Protein AF-A0AAU9R551-F1 (afdb_monomer)

Nearest PDB structures (foldseek):
  2rmr-assembly1_A  TM=7.850E-01  e=3.949E-03  Mus musculus

Structure (mmCIF, N/CA/C/O backbone):
data_AF-A0AAU9R551-F1
#
_entry.id   AF-A0AAU9R551-F1
#
loop_
_atom_site.group_PDB
_atom_site.id
_atom_site.type_symbol
_atom_site.label_atom_id
_atom_site.label_alt_id
_atom_site.label_comp_id
_atom_site.label_asym_id
_atom_site.label_entity_id
_atom_site.label_seq_id
_atom_site.pdbx_PDB_ins_code
_atom_site.Cartn_x
_atom_site.Cartn_y
_atom_site.Cartn_z
_atom_site.occupancy
_atom_site.B_iso_or_equiv
_atom_site.auth_seq_id
_atom_site.auth_comp_id
_atom_site.auth_asym_id
_atom_site.auth_atom_id
_atom_site.pdbx_PDB_model_num
ATOM 1 N N . MET A 1 1 ? -1.981 10.588 -18.088 1.00 40.00 1 MET A N 1
ATOM 2 C CA . MET A 1 1 ? -1.497 9.195 -17.952 1.00 40.00 1 MET A CA 1
ATOM 3 C C . MET A 1 1 ? -0.027 9.133 -17.537 1.00 40.00 1 MET A C 1
ATOM 5 O O . MET A 1 1 ? 0.222 8.593 -16.475 1.00 40.00 1 MET A O 1
ATOM 9 N N . ALA A 1 2 ? 0.914 9.793 -18.229 1.00 32.78 2 ALA A N 1
ATOM 10 C CA . ALA A 1 2 ? 2.354 9.752 -17.898 1.00 32.78 2 ALA A CA 1
ATOM 11 C C . ALA A 1 2 ? 2.740 10.123 -16.444 1.00 32.78 2 ALA A C 1
ATOM 13 O O . ALA A 1 2 ? 3.701 9.581 -15.898 1.00 32.78 2 ALA A O 1
ATOM 14 N N . SER A 1 3 ? 1.988 11.020 -15.799 1.00 35.97 3 SER A N 1
ATOM 15 C CA . SER A 1 3 ? 2.244 11.424 -14.411 1.00 35.97 3 SER A CA 1
ATOM 16 C C . SER A 1 3 ? 1.869 10.351 -13.389 1.00 35.97 3 SER A C 1
ATOM 18 O O . SER A 1 3 ? 2.356 10.408 -12.270 1.00 35.97 3 SER A O 1
ATOM 20 N N . PHE A 1 4 ? 1.014 9.384 -13.738 1.00 44.34 4 PHE A N 1
ATOM 21 C CA . PHE A 1 4 ? 0.607 8.317 -12.824 1.00 44.34 4 PHE A CA 1
ATOM 22 C C . PHE A 1 4 ? 1.680 7.222 -12.758 1.00 44.34 4 PHE A C 1
ATOM 24 O O . PHE A 1 4 ? 2.115 6.889 -11.660 1.00 44.34 4 PHE A O 1
ATOM 31 N N . ASP A 1 5 ? 2.209 6.796 -13.912 1.00 49.34 5 ASP A N 1
ATOM 32 C CA . ASP A 1 5 ? 3.340 5.863 -14.019 1.00 49.34 5 ASP A CA 1
ATOM 33 C C . ASP A 1 5 ? 4.609 6.370 -13.329 1.00 49.34 5 ASP A C 1
ATOM 35 O O . ASP A 1 5 ? 5.290 5.618 -12.637 1.00 49.34 5 ASP A O 1
ATOM 39 N N . LYS A 1 6 ? 4.947 7.651 -13.526 1.00 43.56 6 LYS A N 1
ATOM 40 C CA . LYS A 1 6 ? 6.174 8.231 -12.964 1.00 43.56 6 LYS A CA 1
ATOM 41 C C . LYS A 1 6 ? 6.092 8.331 -11.438 1.00 43.56 6 LYS A C 1
ATOM 43 O O . LYS A 1 6 ? 7.027 7.952 -10.747 1.00 43.56 6 LYS A O 1
ATOM 48 N N . LEU A 1 7 ? 4.923 8.715 -10.921 1.00 45.88 7 LEU A N 1
ATOM 49 C CA . LEU A 1 7 ? 4.650 8.760 -9.485 1.00 45.88 7 LEU A CA 1
ATOM 50 C C . LEU A 1 7 ? 4.585 7.374 -8.829 1.00 45.88 7 LEU A C 1
ATOM 52 O O . LEU A 1 7 ? 4.956 7.254 -7.668 1.00 45.88 7 LEU A O 1
ATOM 56 N N . GLN A 1 8 ? 4.131 6.335 -9.540 1.00 55.25 8 GLN A N 1
ATOM 57 C CA . GLN A 1 8 ? 4.166 4.957 -9.036 1.00 55.25 8 GLN A CA 1
ATOM 58 C C . GLN A 1 8 ? 5.617 4.463 -8.932 1.00 55.25 8 GLN A C 1
ATOM 60 O O . GLN A 1 8 ? 5.996 3.869 -7.928 1.00 55.25 8 GLN A O 1
ATOM 65 N N . ILE A 1 9 ? 6.454 4.786 -9.922 1.00 53.88 9 ILE A N 1
ATOM 66 C CA . ILE A 1 9 ? 7.875 4.415 -9.937 1.00 53.88 9 ILE A CA 1
ATOM 67 C C . ILE A 1 9 ? 8.678 5.153 -8.855 1.00 53.88 9 ILE A C 1
ATOM 69 O O . ILE A 1 9 ? 9.551 4.527 -8.268 1.00 53.88 9 ILE A O 1
ATOM 73 N N . ASP A 1 10 ? 8.383 6.417 -8.531 1.00 50.94 10 ASP A N 1
ATOM 74 C CA . ASP A 1 10 ? 9.095 7.159 -7.469 1.00 50.94 10 ASP A CA 1
ATOM 75 C C . ASP A 1 10 ? 8.724 6.693 -6.041 1.00 50.94 10 ASP A C 1
ATOM 77 O O . ASP A 1 10 ? 9.547 6.765 -5.129 1.00 50.94 10 ASP A O 1
ATOM 81 N N . ILE A 1 11 ? 7.505 6.175 -5.830 1.00 55.06 11 ILE A N 1
ATOM 82 C CA . ILE A 1 11 ? 7.083 5.573 -4.546 1.00 55.06 11 ILE A CA 1
ATOM 83 C C . ILE A 1 11 ? 7.747 4.203 -4.336 1.00 55.06 11 ILE A C 1
ATOM 85 O O . ILE A 1 11 ? 8.114 3.858 -3.213 1.00 55.06 11 ILE A O 1
ATOM 89 N N . MET A 1 12 ? 7.886 3.439 -5.424 1.00 54.72 12 MET A N 1
ATOM 90 C CA . MET A 1 12 ? 8.303 2.031 -5.438 1.00 54.72 12 MET A CA 1
ATOM 91 C C . MET A 1 12 ? 9.803 1.839 -5.734 1.00 54.72 12 MET A C 1
ATOM 93 O O . MET A 1 12 ? 10.392 0.809 -5.418 1.00 54.72 12 MET A O 1
ATOM 97 N N . SER A 1 13 ? 10.478 2.849 -6.287 1.00 50.66 13 SER A N 1
ATOM 98 C CA . SER A 1 13 ? 11.938 2.857 -6.420 1.00 50.66 13 SER A CA 1
ATOM 99 C C . SER A 1 13 ? 12.570 3.246 -5.088 1.00 50.66 13 SER A C 1
ATOM 101 O O . SER A 1 13 ? 13.097 4.341 -4.914 1.00 50.66 13 SER A O 1
ATOM 103 N N . GLY A 1 14 ? 12.523 2.331 -4.122 1.00 48.84 14 GLY A N 1
ATOM 104 C CA . GLY A 1 14 ? 13.502 2.343 -3.044 1.00 48.84 14 GLY A CA 1
ATOM 105 C C . GLY A 1 14 ? 14.887 2.083 -3.635 1.00 48.84 14 GLY A C 1
ATOM 106 O O . GLY A 1 14 ? 15.053 1.157 -4.427 1.00 48.84 14 GLY A O 1
ATOM 107 N N . GLU A 1 15 ? 15.884 2.887 -3.269 1.00 44.62 15 GLU A N 1
ATOM 108 C CA . GLU A 1 15 ? 17.290 2.552 -3.510 1.00 44.62 15 GLU A CA 1
ATOM 109 C C . GLU A 1 15 ? 17.602 1.220 -2.808 1.00 44.62 15 GLU A C 1
ATOM 111 O O . GLU A 1 15 ? 17.803 1.163 -1.597 1.00 44.62 15 GLU A O 1
ATOM 116 N N . GLY A 1 16 ? 17.548 0.117 -3.551 1.00 49.28 16 GLY A N 1
ATOM 117 C CA . GLY A 1 16 ? 17.734 -1.228 -3.023 1.00 49.28 16 GLY A CA 1
ATOM 118 C C . GLY A 1 16 ? 17.914 -2.248 -4.141 1.00 49.28 16 GLY A C 1
ATOM 119 O O . GLY A 1 16 ? 17.315 -2.140 -5.205 1.00 49.28 16 GLY A O 1
ATOM 120 N N . SER A 1 17 ? 18.759 -3.245 -3.892 1.00 48.75 17 SER A N 1
ATOM 121 C CA . SER A 1 17 ? 19.346 -4.180 -4.864 1.00 48.75 17 SER A CA 1
ATOM 122 C C . SER A 1 17 ? 18.389 -5.212 -5.502 1.00 48.75 17 SER A C 1
ATOM 124 O O . SER A 1 17 ? 18.858 -6.239 -5.988 1.00 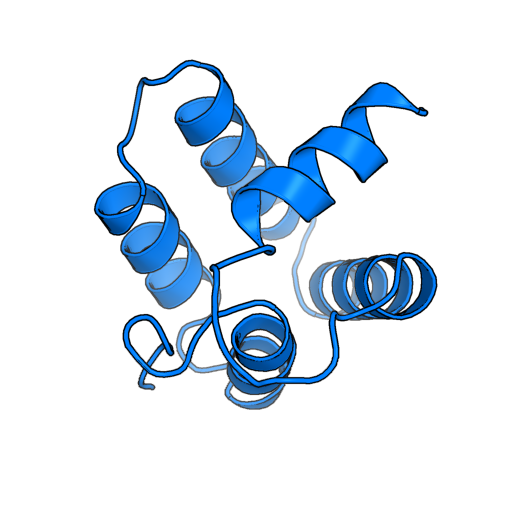48.75 17 SER A O 1
ATOM 126 N N . LYS A 1 18 ? 17.066 -4.993 -5.494 1.00 53.00 18 LYS A N 1
ATOM 127 C CA . LYS A 1 18 ? 16.096 -5.843 -6.213 1.00 53.00 18 LYS A CA 1
ATOM 128 C C . LYS A 1 18 ? 15.937 -5.345 -7.662 1.00 53.00 18 LYS A C 1
ATOM 130 O O . LYS A 1 18 ? 16.048 -4.138 -7.890 1.00 53.00 18 LYS A O 1
ATOM 135 N N . PRO A 1 19 ? 15.678 -6.229 -8.647 1.00 56.19 19 PRO A N 1
ATOM 136 C CA . PRO A 1 19 ? 15.339 -5.793 -9.999 1.00 56.19 19 PRO A CA 1
ATOM 137 C C . PRO A 1 19 ? 14.145 -4.834 -9.929 1.00 56.19 19 PRO A C 1
ATOM 139 O O . PRO A 1 19 ? 13.133 -5.148 -9.305 1.00 56.19 19 PRO A O 1
ATOM 142 N N . LYS A 1 20 ? 14.296 -3.636 -10.508 1.00 62.97 20 LYS A N 1
ATOM 143 C CA . LYS A 1 20 ? 13.236 -2.623 -10.519 1.00 62.97 20 LYS A CA 1
ATOM 144 C C . LYS A 1 20 ? 12.024 -3.206 -11.236 1.00 62.97 20 LYS A C 1
ATOM 146 O O . LYS A 1 20 ? 12.119 -3.506 -12.424 1.00 62.97 20 LYS A O 1
ATOM 151 N N . ALA A 1 21 ? 10.914 -3.346 -10.517 1.00 68.44 21 ALA A N 1
ATOM 152 C CA . ALA A 1 21 ? 9.641 -3.722 -11.109 1.00 68.44 21 ALA A CA 1
ATOM 153 C C . ALA A 1 21 ? 9.322 -2.792 -12.289 1.00 68.44 21 ALA A C 1
ATOM 155 O O . ALA A 1 21 ? 9.546 -1.575 -12.222 1.00 68.44 21 ALA A O 1
ATOM 156 N N . THR A 1 22 ? 8.851 -3.367 -13.390 1.00 77.00 22 THR A N 1
ATOM 157 C CA . THR A 1 22 ? 8.564 -2.607 -14.603 1.00 77.00 22 THR A CA 1
ATOM 158 C C . THR A 1 22 ? 7.179 -1.968 -14.524 1.00 77.00 22 THR A C 1
ATOM 160 O O . THR A 1 22 ? 6.380 -2.233 -13.624 1.00 77.00 22 THR A O 1
ATOM 163 N N . LYS A 1 23 ? 6.868 -1.102 -15.493 1.00 74.62 23 LYS A N 1
ATOM 164 C CA . LYS A 1 23 ? 5.508 -0.569 -15.632 1.00 74.62 23 LYS A CA 1
ATOM 165 C C . LYS A 1 23 ? 4.489 -1.680 -15.875 1.00 74.62 23 LYS A C 1
ATOM 167 O O . LYS A 1 23 ? 3.388 -1.592 -15.349 1.00 74.62 23 LYS A O 1
ATOM 172 N N . ASP A 1 24 ? 4.857 -2.703 -16.643 1.00 80.06 24 ASP A N 1
ATOM 173 C CA . ASP A 1 24 ? 3.967 -3.818 -16.974 1.00 80.06 24 ASP A CA 1
ATOM 174 C C . ASP A 1 24 ? 3.580 -4.608 -15.714 1.00 80.06 24 ASP A C 1
ATOM 176 O O . ASP A 1 24 ? 2.393 -4.795 -15.450 1.00 80.06 24 ASP A O 1
ATOM 180 N N . ASP A 1 25 ? 4.561 -4.902 -14.850 1.00 81.12 25 ASP A N 1
ATOM 181 C CA . ASP A 1 25 ? 4.333 -5.536 -13.542 1.00 81.12 25 ASP A CA 1
ATOM 182 C C . ASP A 1 25 ? 3.369 -4.713 -12.674 1.00 81.12 25 ASP A C 1
ATOM 184 O O . ASP A 1 25 ? 2.477 -5.247 -12.015 1.00 81.12 25 ASP A O 1
ATOM 188 N N . ALA A 1 26 ? 3.516 -3.385 -12.694 1.00 79.44 26 ALA A N 1
ATOM 189 C CA . ALA A 1 26 ? 2.647 -2.479 -11.952 1.00 79.44 26 ALA A CA 1
ATOM 190 C C . ALA A 1 26 ? 1.202 -2.481 -12.485 1.00 79.44 26 ALA A C 1
ATOM 192 O O . ALA A 1 26 ? 0.257 -2.439 -11.694 1.00 79.44 26 ALA A O 1
ATOM 193 N N . TYR A 1 27 ? 1.013 -2.545 -13.806 1.00 81.56 27 TYR A N 1
ATOM 194 C CA . TYR A 1 27 ? -0.315 -2.658 -14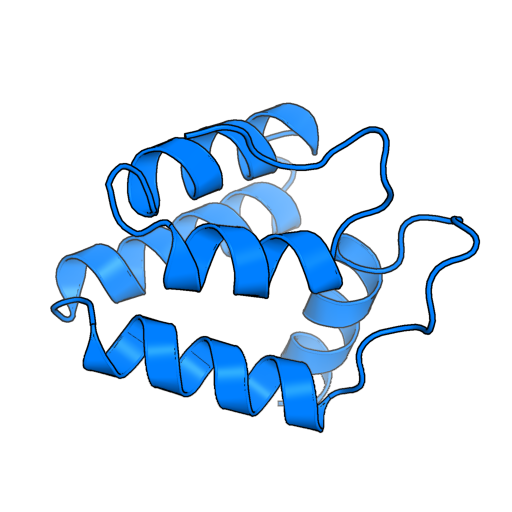.416 1.00 81.56 27 TYR A CA 1
ATOM 195 C C . TYR A 1 27 ? -0.969 -4.010 -14.127 1.00 81.56 27 TYR A C 1
ATOM 197 O O . TYR A 1 27 ? -2.161 -4.042 -13.807 1.00 81.56 27 TYR A O 1
ATOM 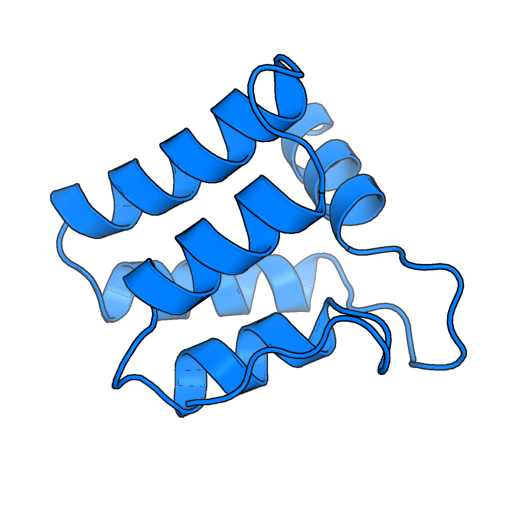205 N N . ALA A 1 28 ? -0.203 -5.101 -14.193 1.00 86.19 28 ALA A N 1
ATOM 206 C CA . ALA A 1 28 ? -0.671 -6.433 -13.825 1.00 86.19 28 ALA A CA 1
ATOM 207 C C . ALA A 1 28 ? -1.133 -6.463 -12.360 1.00 86.19 28 ALA A C 1
ATOM 209 O O . ALA A 1 28 ? -2.280 -6.810 -12.086 1.00 86.19 28 ALA A O 1
ATOM 210 N N . TYR A 1 29 ? -0.316 -5.946 -11.438 1.00 86.19 29 TYR A N 1
ATOM 211 C CA . TYR A 1 29 ? -0.672 -5.865 -10.023 1.00 86.19 29 TYR A CA 1
ATOM 212 C C . TYR A 1 29 ? -1.947 -5.041 -9.773 1.00 86.19 29 TYR A C 1
ATOM 214 O O . TYR A 1 29 ? -2.833 -5.450 -9.025 1.00 86.19 29 TYR A O 1
ATOM 222 N N . LEU A 1 30 ? -2.095 -3.883 -10.428 1.00 84.19 30 LEU A N 1
ATOM 223 C CA . LEU A 1 30 ? -3.313 -3.072 -10.309 1.00 84.19 30 LEU A CA 1
ATOM 224 C C . LEU A 1 30 ? -4.560 -3.803 -10.818 1.00 84.19 30 LEU A C 1
ATOM 226 O O . LEU A 1 30 ? -5.655 -3.556 -10.304 1.00 84.19 30 LEU A O 1
ATOM 230 N N . ARG A 1 31 ? -4.412 -4.672 -11.823 1.00 86.81 31 ARG A N 1
ATOM 231 C CA . ARG A 1 31 ? -5.497 -5.519 -12.317 1.00 86.81 31 ARG A CA 1
ATOM 232 C C . ARG A 1 31 ? -5.885 -6.567 -11.277 1.00 86.81 31 ARG A C 1
ATOM 234 O O . ARG A 1 31 ? -7.076 -6.683 -11.014 1.00 86.81 31 ARG A O 1
ATOM 241 N N . ASP A 1 32 ? -4.920 -7.237 -10.652 1.00 88.50 32 ASP A N 1
ATOM 242 C CA . ASP A 1 32 ? -5.181 -8.227 -9.596 1.00 88.50 32 ASP A CA 1
ATOM 243 C C . ASP A 1 32 ? -5.868 -7.594 -8.379 1.00 88.50 32 ASP A C 1
ATOM 245 O O . ASP A 1 32 ? -6.877 -8.097 -7.890 1.00 88.50 32 ASP A O 1
ATOM 249 N N . VAL A 1 33 ? -5.403 -6.419 -7.938 1.00 86.62 33 VAL A N 1
ATOM 250 C CA . VAL A 1 33 ? -6.045 -5.653 -6.853 1.00 86.62 33 VAL A CA 1
ATOM 251 C C . VAL A 1 33 ? -7.483 -5.271 -7.224 1.00 86.62 33 VAL A C 1
ATOM 253 O O . VAL A 1 33 ? -8.374 -5.328 -6.378 1.00 86.62 33 VAL A O 1
ATOM 256 N N . LYS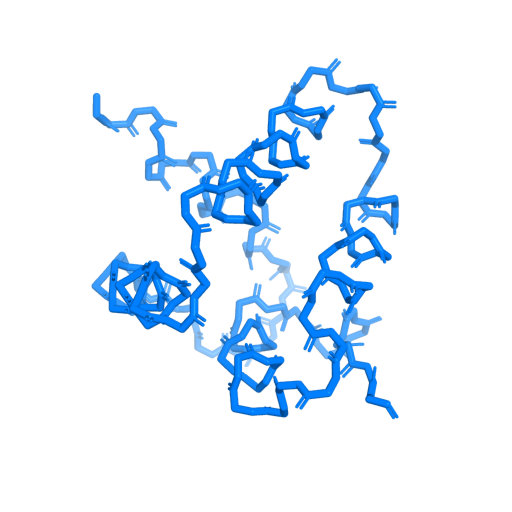 A 1 34 ? -7.730 -4.881 -8.481 1.00 85.94 34 LYS A N 1
ATOM 257 C CA . LYS A 1 34 ? -9.070 -4.516 -8.967 1.00 85.94 34 LYS A CA 1
ATOM 258 C C . LYS A 1 34 ? -10.007 -5.719 -9.082 1.00 85.94 34 LYS A C 1
ATOM 260 O O . LYS A 1 34 ? -11.197 -5.563 -8.845 1.00 85.94 34 LYS A O 1
ATOM 265 N N . ASP A 1 35 ? -9.490 -6.874 -9.482 1.00 89.81 35 ASP A N 1
ATOM 266 C CA . ASP A 1 35 ? -10.258 -8.118 -9.567 1.00 89.81 35 ASP A CA 1
ATOM 267 C C . ASP A 1 35 ? -10.613 -8.636 -8.167 1.00 89.81 35 ASP A C 1
ATOM 269 O O . ASP A 1 35 ? -11.737 -9.063 -7.911 1.00 89.81 35 ASP A O 1
ATOM 273 N N . ARG A 1 36 ? -9.674 -8.506 -7.220 1.00 87.75 36 ARG A N 1
ATOM 274 C CA . ARG A 1 36 ? -9.839 -9.008 -5.855 1.00 87.75 36 ARG A CA 1
ATOM 275 C C . ARG A 1 36 ? -10.735 -8.146 -4.970 1.00 87.75 36 ARG A C 1
ATOM 277 O O . ARG A 1 36 ? -11.368 -8.670 -4.052 1.00 87.75 36 ARG A O 1
ATOM 284 N N . PHE A 1 37 ? -10.750 -6.835 -5.184 1.00 85.75 37 PHE A N 1
ATOM 285 C CA . PHE A 1 37 ? -11.473 -5.894 -4.337 1.00 85.75 37 PHE A CA 1
ATOM 286 C C . PHE A 1 37 ? -12.633 -5.221 -5.059 1.00 85.75 37 PHE A C 1
ATOM 288 O O . PHE A 1 37 ? -12.490 -4.709 -6.165 1.00 85.75 37 PHE A O 1
ATOM 295 N N . ASP A 1 38 ? -13.757 -5.071 -4.356 1.00 85.88 38 ASP A N 1
ATOM 296 C CA . ASP A 1 38 ? -14.842 -4.202 -4.801 1.00 85.88 38 ASP A CA 1
ATOM 297 C C . ASP A 1 38 ? -14.374 -2.754 -5.010 1.00 85.88 38 ASP A C 1
ATOM 299 O O . ASP A 1 38 ? -13.417 -2.273 -4.387 1.00 85.88 38 ASP A O 1
ATOM 303 N N . GLY A 1 39 ? -15.144 -2.000 -5.800 1.00 81.06 39 GLY A N 1
ATOM 304 C CA . GLY A 1 39 ? -14.828 -0.613 -6.157 1.00 81.06 39 GLY A CA 1
ATOM 305 C C . GLY A 1 39 ? -14.522 0.308 -4.966 1.00 81.06 39 GLY A C 1
ATOM 306 O O . GLY A 1 39 ? -13.735 1.239 -5.110 1.00 81.06 39 GLY A O 1
ATOM 307 N N . LYS A 1 40 ? -15.066 0.036 -3.768 1.00 86.62 40 LYS A N 1
ATOM 308 C CA . LYS A 1 40 ? -14.764 0.806 -2.545 1.00 86.62 40 LYS A CA 1
ATOM 309 C C . LYS A 1 40 ? -13.331 0.603 -2.045 1.00 86.62 40 LYS A C 1
ATOM 311 O O . LYS A 1 40 ? -12.645 1.587 -1.783 1.00 86.62 40 LYS A O 1
ATOM 316 N N . LYS A 1 41 ? -12.879 -0.649 -1.921 1.00 85.00 41 LYS A N 1
ATOM 317 C CA . LYS A 1 41 ? -11.522 -0.977 -1.452 1.00 85.00 41 LYS A CA 1
ATOM 318 C C . LYS A 1 41 ? -10.479 -0.609 -2.504 1.00 85.00 41 LYS A C 1
ATOM 320 O O . LYS A 1 41 ? -9.448 -0.042 -2.158 1.00 85.00 41 LYS A O 1
ATOM 325 N N . TYR A 1 42 ? -10.794 -0.817 -3.785 1.00 86.00 42 TYR A N 1
ATOM 326 C CA . TYR A 1 42 ? -9.963 -0.317 -4.878 1.00 86.00 42 TYR A CA 1
ATOM 327 C C . TYR A 1 42 ? -9.779 1.204 -4.777 1.00 86.00 42 TYR A C 1
ATOM 329 O O . TYR A 1 42 ? -8.652 1.684 -4.781 1.00 86.00 42 TYR A O 1
ATOM 337 N N . ASN A 1 43 ? -10.858 1.971 -4.576 1.00 87.62 43 ASN A N 1
ATOM 338 C CA . ASN A 1 43 ? -10.774 3.426 -4.424 1.00 87.62 43 ASN A CA 1
ATOM 339 C C . ASN A 1 43 ? -9.983 3.864 -3.175 1.00 87.62 43 ASN A C 1
ATOM 341 O O . ASN A 1 43 ? -9.280 4.874 -3.206 1.00 87.62 43 ASN A O 1
ATOM 345 N N . GLU A 1 44 ? -10.052 3.102 -2.081 1.00 89.69 44 GLU A N 1
ATOM 346 C CA . GLU A 1 44 ? -9.252 3.371 -0.883 1.00 89.69 44 GLU A CA 1
ATOM 347 C C . GLU A 1 44 ? -7.747 3.208 -1.147 1.00 89.69 44 GLU A C 1
ATOM 349 O O . GLU A 1 44 ? -6.957 4.025 -0.677 1.00 89.69 44 GLU A O 1
ATOM 354 N N . PHE A 1 45 ? -7.349 2.257 -1.996 1.00 86.75 45 PHE A N 1
ATOM 355 C CA . PHE A 1 45 ? -5.959 2.109 -2.436 1.00 86.75 45 PHE A CA 1
ATOM 356 C C . PHE A 1 45 ? -5.455 3.367 -3.170 1.00 86.75 45 PHE A C 1
ATOM 358 O O . PHE A 1 45 ? -4.383 3.888 -2.850 1.00 86.75 45 PHE A O 1
ATOM 365 N N . PHE A 1 46 ? -6.262 3.944 -4.073 1.00 85.25 46 PHE A N 1
ATOM 366 C CA . PHE A 1 46 ? -5.932 5.229 -4.715 1.00 85.25 46 PHE A CA 1
ATOM 367 C C . PHE A 1 46 ? -5.887 6.380 -3.726 1.00 85.25 46 PHE A C 1
ATOM 369 O O . PHE A 1 46 ? -5.023 7.248 -3.846 1.00 85.25 46 PHE A O 1
ATOM 376 N N . LYS A 1 47 ? -6.793 6.396 -2.744 1.00 89.00 47 LYS A N 1
ATOM 377 C CA . LYS A 1 47 ? -6.803 7.424 -1.705 1.00 89.00 47 LYS A CA 1
ATOM 378 C C . LYS A 1 47 ? -5.495 7.419 -0.920 1.00 89.00 47 LYS A C 1
ATOM 380 O O . LYS A 1 47 ? -4.916 8.479 -0.724 1.00 89.00 47 LYS A O 1
ATOM 385 N N . VAL A 1 48 ? -4.983 6.245 -0.546 1.00 89.12 48 VAL A N 1
ATOM 386 C CA . VAL A 1 48 ? -3.682 6.125 0.132 1.00 89.12 48 VAL A CA 1
ATOM 387 C C . VAL A 1 48 ? -2.551 6.674 -0.738 1.00 89.12 48 VAL A C 1
ATOM 389 O O . VAL A 1 48 ? -1.737 7.460 -0.253 1.00 89.12 48 VAL A O 1
ATOM 392 N N . MET A 1 49 ? -2.524 6.330 -2.030 1.00 82.94 49 MET A N 1
ATOM 393 C CA . MET A 1 49 ? -1.532 6.898 -2.949 1.00 82.94 49 MET A CA 1
ATOM 394 C C . MET A 1 49 ? -1.655 8.417 -3.062 1.00 82.94 49 MET A C 1
ATOM 396 O O . MET A 1 49 ? -0.645 9.115 -3.078 1.00 82.94 49 MET A O 1
ATOM 400 N N . ASN A 1 50 ? -2.877 8.941 -3.155 1.00 85.56 50 ASN A N 1
ATOM 401 C CA . ASN A 1 50 ? -3.122 10.373 -3.265 1.00 85.56 50 ASN A CA 1
ATOM 402 C C . ASN A 1 50 ? -2.698 11.123 -1.997 1.00 85.56 50 ASN A C 1
ATOM 404 O O . ASN A 1 50 ? -2.038 12.152 -2.096 1.00 85.56 50 ASN A O 1
ATOM 408 N N . ASP A 1 51 ? -3.014 10.587 -0.819 1.00 87.19 51 ASP A N 1
ATOM 409 C CA . ASP A 1 51 ? -2.608 11.160 0.464 1.00 87.19 51 ASP A CA 1
ATOM 410 C C . ASP A 1 51 ? -1.077 11.222 0.577 1.00 87.19 51 ASP A C 1
ATOM 412 O O . ASP A 1 51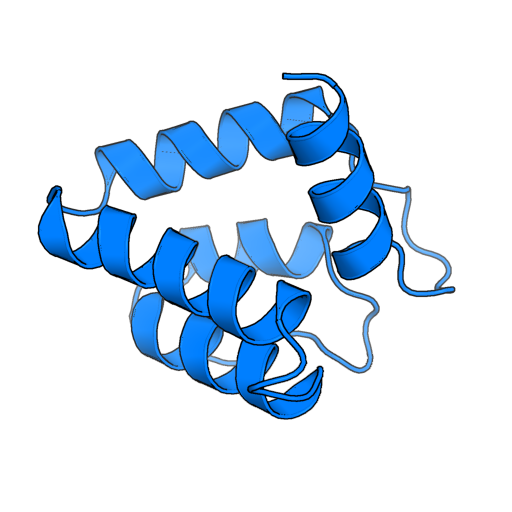 ? -0.537 12.211 1.069 1.00 87.19 51 ASP A O 1
ATOM 416 N N . TYR A 1 52 ? -0.363 10.207 0.073 1.00 82.94 52 TYR A N 1
ATOM 417 C CA . TYR A 1 52 ? 1.101 10.230 0.017 1.00 82.94 52 TYR A CA 1
ATOM 418 C C . TYR A 1 52 ? 1.618 11.300 -0.958 1.00 82.94 52 TYR A C 1
ATOM 420 O O . TYR A 1 52 ? 2.522 12.062 -0.621 1.00 82.94 52 TYR A O 1
ATOM 428 N N . LYS A 1 53 ? 1.010 11.421 -2.148 1.00 78.25 53 LYS A N 1
ATOM 429 C CA . LYS A 1 53 ? 1.358 12.463 -3.137 1.00 78.25 53 LYS A CA 1
ATOM 430 C C . LYS A 1 53 ? 1.139 13.873 -2.606 1.00 78.25 53 LYS A C 1
ATOM 432 O O . LYS A 1 53 ? 1.948 14.756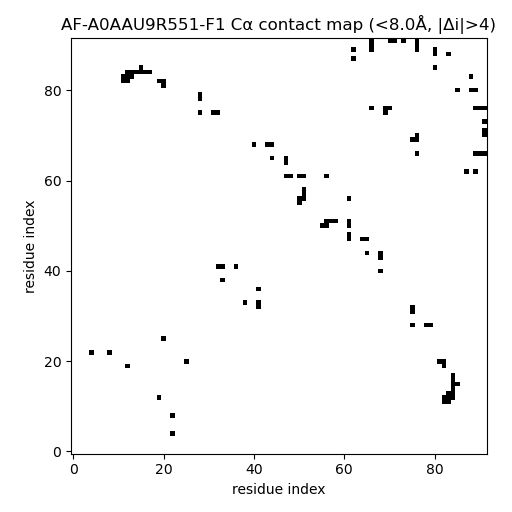 -2.866 1.00 78.25 53 LYS A O 1
ATOM 437 N N . SER A 1 54 ? 0.055 14.071 -1.863 1.00 87.19 54 SER A N 1
ATOM 438 C CA . SER A 1 54 ? -0.279 15.342 -1.225 1.00 87.19 54 SER A CA 1
ATOM 439 C C . SER A 1 54 ? 0.530 15.599 0.052 1.00 87.19 54 SER A C 1
ATOM 441 O O . SER A 1 54 ? 0.224 16.555 0.764 1.00 87.19 54 SER A O 1
ATOM 443 N N . GLN A 1 55 ? 1.501 14.735 0.385 1.00 83.19 55 GLN A N 1
ATOM 444 C CA . GLN A 1 55 ? 2.290 14.784 1.622 1.00 83.19 55 GLN A CA 1
ATOM 445 C C . GLN A 1 55 ? 1.430 14.791 2.899 1.00 83.19 55 GLN A C 1
ATOM 447 O O . GLN A 1 55 ? 1.882 15.192 3.965 1.00 83.19 55 GLN A O 1
ATOM 452 N N . SER A 1 56 ? 0.176 14.334 2.809 1.00 89.75 56 SER A N 1
ATOM 453 C CA . SER A 1 56 ? -0.725 14.198 3.959 1.00 89.75 56 SER A CA 1
ATOM 454 C C . SER A 1 56 ? -0.369 12.987 4.821 1.00 89.75 56 SER A C 1
ATOM 456 O O . SER A 1 56 ? -0.733 12.936 5.994 1.00 89.75 56 SER A O 1
ATOM 458 N N . ILE A 1 57 ? 0.327 12.003 4.241 1.00 86.56 57 ILE A N 1
ATOM 459 C CA . ILE A 1 57 ? 0.934 10.882 4.959 1.00 86.56 57 ILE A CA 1
ATOM 460 C C . ILE A 1 57 ? 2.369 10.660 4.480 1.00 86.56 57 ILE A C 1
ATOM 462 O O . ILE A 1 57 ? 2.657 10.734 3.287 1.00 86.56 57 ILE A O 1
ATOM 466 N N . ASP A 1 58 ? 3.256 10.312 5.406 1.00 85.50 58 ASP A N 1
ATOM 467 C CA . ASP A 1 58 ? 4.626 9.912 5.089 1.00 85.50 58 ASP A CA 1
ATOM 468 C C . ASP A 1 58 ? 4.706 8.487 4.529 1.00 85.50 58 ASP A C 1
ATOM 470 O O . ASP A 1 58 ? 3.754 7.702 4.585 1.00 85.50 58 ASP A O 1
ATOM 474 N N . ARG A 1 59 ? 5.904 8.100 4.074 1.00 80.62 59 ARG A N 1
ATOM 475 C CA . ARG A 1 59 ? 6.201 6.764 3.526 1.00 80.62 59 ARG A CA 1
ATOM 476 C C . ARG A 1 59 ? 5.721 5.635 4.444 1.00 80.62 59 ARG A C 1
ATOM 478 O O . ARG A 1 59 ? 5.053 4.717 3.982 1.00 80.62 59 ARG A O 1
ATOM 485 N N . LYS A 1 60 ? 5.996 5.730 5.751 1.00 83.94 60 LYS A N 1
ATOM 486 C CA . LYS A 1 60 ? 5.534 4.743 6.746 1.00 83.94 60 LYS A CA 1
ATOM 487 C C . LYS A 1 60 ? 4.005 4.695 6.856 1.00 83.94 60 LYS A C 1
ATOM 489 O O . LYS A 1 60 ? 3.436 3.621 7.020 1.00 83.94 60 LYS A O 1
ATOM 494 N N . GLY A 1 61 ? 3.339 5.848 6.754 1.00 87.56 61 GLY A N 1
ATOM 495 C CA . GLY A 1 61 ? 1.879 5.942 6.775 1.00 87.56 61 GLY A CA 1
ATOM 496 C C . GLY A 1 61 ? 1.237 5.315 5.538 1.00 87.56 61 GLY A C 1
ATOM 497 O O . GLY A 1 61 ? 0.228 4.624 5.665 1.00 87.56 61 GLY A O 1
ATOM 498 N N . CYS A 1 62 ? 1.850 5.500 4.366 1.00 86.06 62 CYS A N 1
ATOM 499 C CA . CYS A 1 62 ? 1.437 4.855 3.121 1.00 86.06 62 CYS A CA 1
ATOM 500 C C . CYS A 1 62 ? 1.510 3.324 3.243 1.00 86.06 62 CYS A C 1
ATOM 502 O O . CYS A 1 62 ? 0.493 2.651 3.088 1.00 86.06 62 CYS A O 1
ATOM 504 N N . ILE A 1 63 ? 2.671 2.796 3.648 1.00 84.94 63 ILE A N 1
ATOM 505 C CA . ILE A 1 63 ? 2.923 1.357 3.843 1.00 84.94 63 ILE A CA 1
ATOM 506 C C . ILE A 1 63 ? 1.902 0.740 4.804 1.00 84.94 63 ILE A C 1
ATOM 508 O O . ILE A 1 63 ? 1.202 -0.195 4.432 1.00 84.94 63 ILE A O 1
ATOM 512 N N . LYS A 1 64 ? 1.723 1.320 5.999 1.00 89.00 64 LYS A N 1
ATOM 513 C CA . LYS A 1 64 ? 0.787 0.804 7.013 1.00 89.00 64 LYS A CA 1
ATOM 514 C C . LYS A 1 64 ? -0.668 0.775 6.533 1.00 89.00 64 LYS A C 1
ATOM 516 O O . LYS A 1 64 ? -1.445 -0.098 6.917 1.00 89.00 64 LYS A O 1
ATOM 521 N N . ARG A 1 65 ? -1.080 1.759 5.726 1.00 91.25 65 ARG A N 1
ATOM 522 C CA . ARG A 1 65 ? -2.441 1.789 5.173 1.00 91.25 65 ARG A CA 1
ATOM 523 C C . ARG A 1 65 ? -2.622 0.760 4.062 1.00 91.25 65 ARG A C 1
ATOM 525 O O . ARG A 1 65 ? -3.678 0.137 4.021 1.00 91.25 65 ARG A O 1
ATOM 532 N N . VAL A 1 66 ? -1.612 0.562 3.213 1.00 88.75 66 VAL A N 1
ATOM 533 C CA . VAL A 1 66 ? -1.622 -0.501 2.199 1.00 88.75 66 VAL A CA 1
ATOM 534 C C . VAL A 1 66 ? -1.659 -1.876 2.862 1.00 88.75 66 VAL A C 1
ATOM 536 O O . VAL A 1 66 ? -2.540 -2.661 2.541 1.00 88.75 66 VAL A O 1
ATOM 539 N N . GLU A 1 67 ? -0.800 -2.137 3.847 1.00 89.06 67 GLU A N 1
ATOM 540 C CA . GLU A 1 67 ? -0.794 -3.380 4.634 1.00 89.06 67 GLU A CA 1
ATOM 541 C C . GLU A 1 67 ? -2.179 -3.701 5.199 1.00 89.06 67 GLU A C 1
ATOM 543 O O . GLU A 1 67 ? -2.723 -4.780 4.984 1.00 89.06 67 GLU A O 1
ATOM 548 N N . LYS A 1 68 ? -2.817 -2.718 5.846 1.00 91.25 68 LYS A N 1
ATOM 549 C CA . LYS A 1 68 ? -4.162 -2.892 6.400 1.00 91.25 68 LYS A CA 1
ATOM 550 C C . LYS A 1 68 ? -5.211 -3.189 5.324 1.00 91.25 68 LYS A C 1
ATOM 552 O O . LYS A 1 68 ? -6.142 -3.946 5.589 1.00 91.25 68 LYS A O 1
ATOM 557 N N . LEU A 1 69 ? -5.090 -2.578 4.147 1.00 90.56 69 LEU A N 1
ATOM 558 C CA . LEU A 1 69 ? -6.016 -2.772 3.031 1.00 90.56 69 LEU A CA 1
ATOM 559 C C . LEU A 1 69 ? -5.872 -4.170 2.416 1.00 90.56 69 LEU A C 1
ATOM 561 O O . LEU A 1 69 ? -6.875 -4.779 2.048 1.00 90.56 69 LEU A O 1
ATOM 565 N N . LEU A 1 70 ? -4.639 -4.678 2.357 1.00 89.94 70 LEU A N 1
ATOM 566 C CA . LEU A 1 70 ? -4.294 -5.991 1.812 1.00 89.94 70 LEU A CA 1
ATOM 567 C C . LEU A 1 70 ? -4.331 -7.121 2.851 1.00 89.94 70 LEU A C 1
ATOM 569 O O . LEU A 1 70 ? -4.107 -8.274 2.495 1.00 89.94 70 LEU A O 1
ATOM 573 N N . LYS A 1 71 ? -4.623 -6.822 4.120 1.00 89.62 71 LYS A N 1
ATOM 574 C CA . LYS A 1 71 ? -4.603 -7.804 5.208 1.00 89.62 71 LYS A CA 1
ATOM 575 C C . LYS A 1 71 ? -5.453 -9.039 4.885 1.00 89.62 71 LYS A C 1
ATOM 577 O O . LYS A 1 71 ? -6.632 -8.909 4.551 1.00 89.62 71 LYS A O 1
ATOM 582 N N . GLY A 1 72 ? -4.866 -10.230 5.029 1.00 89.12 72 GLY A N 1
ATOM 583 C CA . GLY A 1 72 ? -5.510 -11.503 4.692 1.00 89.12 72 GLY A CA 1
ATOM 584 C C . GLY A 1 72 ? -5.434 -11.877 3.205 1.00 89.12 72 GLY A C 1
ATOM 585 O O . GLY A 1 72 ? -5.984 -12.906 2.811 1.00 89.12 72 GLY A O 1
ATOM 586 N N . HIS A 1 73 ? -4.751 -11.074 2.384 1.00 90.75 73 HIS A N 1
ATOM 587 C CA . HIS A 1 73 ? -4.488 -11.320 0.965 1.00 90.75 73 HIS A CA 1
ATOM 588 C C . HIS A 1 73 ? -2.976 -11.418 0.721 1.00 90.75 73 HIS A C 1
ATOM 590 O O . HIS A 1 73 ? -2.351 -10.515 0.163 1.00 90.75 73 HIS A O 1
ATOM 596 N N . LYS A 1 74 ? -2.382 -12.537 1.158 1.00 89.50 74 LYS A N 1
ATOM 597 C CA . LYS A 1 74 ? -0.934 -12.809 1.061 1.00 89.50 74 LYS A CA 1
ATOM 598 C C . LYS A 1 74 ? -0.388 -12.721 -0.364 1.00 89.50 74 LYS A C 1
ATOM 600 O O . LYS A 1 74 ? 0.768 -12.345 -0.549 1.00 89.50 74 LYS A O 1
ATOM 605 N N . ASP A 1 75 ? -1.204 -13.057 -1.359 1.00 89.81 75 ASP A N 1
ATOM 606 C CA . ASP A 1 75 ? -0.876 -12.935 -2.779 1.00 89.81 75 ASP A CA 1
ATOM 607 C C . ASP A 1 75 ? -0.656 -11.467 -3.178 1.00 89.81 75 ASP A C 1
ATOM 609 O O . ASP A 1 75 ? 0.397 -11.128 -3.721 1.00 89.81 75 ASP A O 1
ATOM 613 N N . LEU A 1 76 ? -1.580 -10.575 -2.804 1.00 89.44 76 LEU A N 1
ATOM 614 C CA . LEU A 1 76 ? -1.460 -9.141 -3.064 1.00 89.44 76 LEU A CA 1
ATOM 615 C C . LEU A 1 76 ? -0.330 -8.501 -2.254 1.00 89.44 76 LEU A C 1
ATOM 617 O O . LEU A 1 76 ? 0.407 -7.672 -2.778 1.00 89.44 76 LEU A O 1
ATOM 621 N N . ILE A 1 77 ? -0.148 -8.905 -0.995 1.00 90.06 77 ILE A N 1
ATOM 622 C CA . ILE A 1 77 ? 0.978 -8.451 -0.167 1.00 90.06 77 ILE A CA 1
ATOM 623 C C . ILE A 1 77 ? 2.313 -8.808 -0.834 1.00 90.06 77 ILE A C 1
ATOM 625 O O . ILE A 1 77 ? 3.181 -7.948 -0.994 1.00 90.06 77 ILE A O 1
ATOM 629 N N . SER A 1 78 ? 2.457 -10.056 -1.284 1.00 87.31 78 SER A N 1
ATOM 630 C CA . SER A 1 78 ? 3.665 -10.519 -1.972 1.00 87.31 78 SER A CA 1
ATOM 631 C C . SER A 1 78 ? 3.895 -9.750 -3.272 1.00 87.31 78 SER A C 1
ATOM 633 O O . SER A 1 78 ? 5.019 -9.325 -3.534 1.00 87.31 78 SER A O 1
ATOM 635 N N . GLY A 1 79 ? 2.829 -9.505 -4.042 1.00 85.25 79 GLY A N 1
ATOM 636 C CA . GLY A 1 79 ? 2.870 -8.665 -5.236 1.00 85.25 79 GLY A CA 1
ATOM 637 C C . GLY A 1 79 ? 3.334 -7.240 -4.930 1.00 85.25 79 GLY A C 1
ATOM 638 O O . GLY A 1 79 ? 4.209 -6.721 -5.619 1.00 85.25 79 GLY A O 1
ATOM 639 N N . PHE A 1 80 ? 2.838 -6.629 -3.849 1.00 85.75 80 PHE A N 1
ATOM 640 C CA . PHE A 1 80 ? 3.255 -5.291 -3.428 1.00 85.75 80 PHE A CA 1
ATOM 641 C C . PHE A 1 80 ? 4.724 -5.246 -2.971 1.00 85.75 80 PHE A C 1
ATOM 643 O O . PHE A 1 80 ? 5.442 -4.300 -3.286 1.00 85.75 80 PHE A O 1
ATOM 650 N N . ASN A 1 81 ? 5.209 -6.288 -2.290 1.00 84.75 81 ASN A N 1
ATOM 651 C CA . ASN A 1 81 ? 6.592 -6.387 -1.803 1.00 84.75 81 ASN A CA 1
ATOM 652 C C . ASN A 1 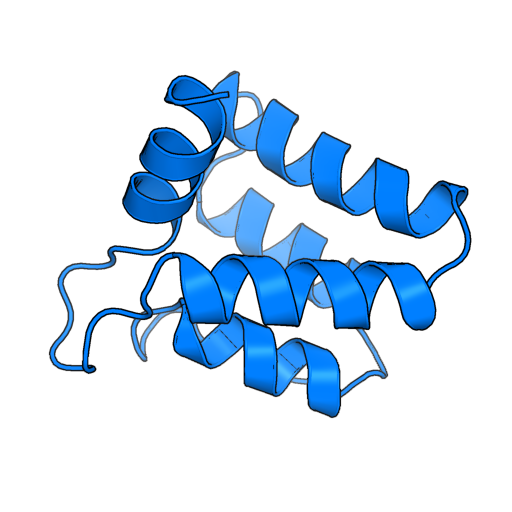81 ? 7.646 -6.464 -2.925 1.00 84.75 81 ASN A C 1
ATOM 654 O O . ASN A 1 81 ? 8.817 -6.144 -2.693 1.00 84.75 81 ASN A O 1
ATOM 658 N N . VAL A 1 82 ? 7.255 -6.834 -4.152 1.00 83.19 82 VAL A N 1
ATOM 659 C CA . VAL A 1 82 ? 8.123 -6.731 -5.344 1.00 83.19 82 VAL A CA 1
ATOM 660 C C . VAL A 1 82 ? 8.488 -5.271 -5.632 1.00 83.19 82 VAL A C 1
ATOM 662 O O . VAL A 1 82 ? 9.585 -4.979 -6.105 1.00 83.19 82 VAL A O 1
ATOM 665 N N . PHE A 1 83 ? 7.598 -4.347 -5.277 1.00 77.19 83 PHE A N 1
ATOM 666 C CA . PHE A 1 83 ? 7.760 -2.911 -5.456 1.00 77.19 83 PHE A CA 1
ATOM 667 C C . PHE A 1 83 ? 8.413 -2.210 -4.257 1.00 77.19 83 PHE A C 1
ATOM 669 O O . PHE A 1 83 ? 8.530 -0.987 -4.263 1.00 77.19 83 PHE A O 1
ATOM 676 N N . LEU A 1 84 ? 8.817 -2.947 -3.217 1.00 77.62 84 LEU A N 1
ATOM 677 C CA . LEU A 1 84 ? 9.407 -2.380 -2.007 1.00 77.62 84 LEU A CA 1
ATOM 678 C C . LEU A 1 84 ? 10.841 -2.887 -1.782 1.00 77.62 84 LEU A C 1
ATOM 680 O O . LEU A 1 84 ? 11.157 -4.062 -2.023 1.00 77.62 84 LEU A O 1
ATOM 684 N N . PRO A 1 85 ? 11.741 -2.029 -1.265 1.00 73.56 85 PRO A N 1
ATOM 685 C CA . PRO A 1 85 ? 13.022 -2.495 -0.753 1.00 73.56 85 PRO A CA 1
ATOM 686 C C . PRO A 1 85 ? 12.798 -3.415 0.457 1.00 73.56 85 PRO A C 1
ATOM 688 O O . PRO A 1 85 ? 11.814 -3.267 1.180 1.00 73.56 85 PRO A O 1
ATOM 691 N N . LYS A 1 86 ? 13.748 -4.324 0.721 1.00 75.12 86 LYS A N 1
ATOM 692 C CA . LYS A 1 86 ? 13.637 -5.316 1.813 1.00 75.12 86 LYS A CA 1
ATOM 693 C C . LYS A 1 86 ? 13.320 -4.713 3.188 1.00 75.12 86 LYS A C 1
ATOM 695 O O . LYS A 1 86 ? 12.643 -5.331 3.991 1.00 75.12 86 LYS A O 1
ATOM 700 N N . SER A 1 87 ? 13.794 -3.502 3.474 1.00 79.50 87 SER A N 1
ATOM 701 C CA . SER A 1 87 ? 13.571 -2.837 4.766 1.00 79.50 87 SER A CA 1
ATOM 702 C C . SER A 1 87 ? 12.142 -2.324 4.983 1.00 79.50 87 SER A C 1
ATOM 704 O O . SER A 1 87 ? 11.850 -1.805 6.059 1.00 79.50 87 SER A O 1
ATOM 706 N N . LEU A 1 88 ? 11.281 -2.408 3.966 1.00 78.94 88 LEU A N 1
ATOM 707 C CA . LEU A 1 88 ? 9.919 -1.874 3.971 1.00 78.94 88 LEU A CA 1
ATOM 708 C C . LEU A 1 88 ? 8.869 -2.922 3.587 1.00 78.94 88 LEU A C 1
ATOM 710 O O . LEU A 1 88 ? 7.71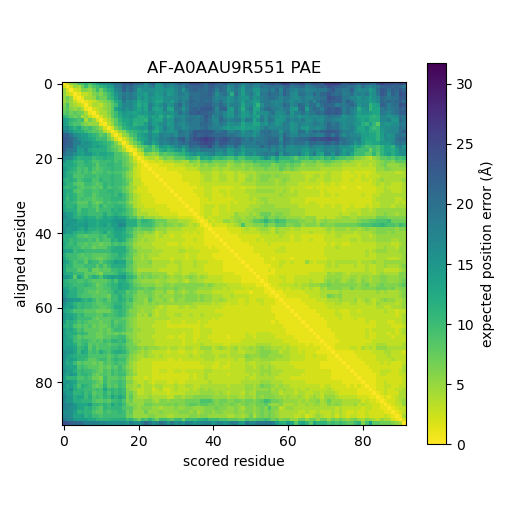9 -2.546 3.380 1.00 78.94 88 LEU A O 1
ATOM 714 N N . GLU A 1 89 ? 9.258 -4.192 3.455 1.00 84.56 89 GLU A N 1
ATOM 715 C CA . GLU A 1 89 ? 8.328 -5.277 3.135 1.00 84.56 89 GLU A CA 1
ATOM 716 C C . GL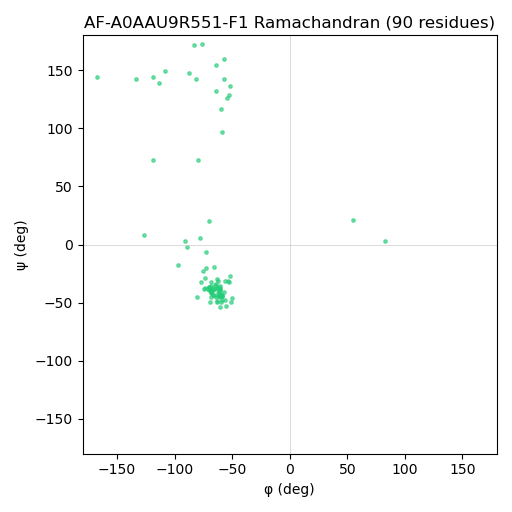U A 1 89 ? 7.202 -5.357 4.173 1.00 84.56 89 GLU A C 1
ATOM 718 O O . GLU A 1 89 ? 7.407 -5.106 5.361 1.00 84.56 89 GLU A O 1
ATOM 723 N N . LEU A 1 90 ? 6.003 -5.660 3.684 1.00 83.50 90 LEU A N 1
ATOM 724 C CA . LEU A 1 90 ? 4.809 -5.871 4.490 1.00 83.50 90 LEU A CA 1
ATOM 725 C C . LEU A 1 90 ? 4.803 -7.299 5.047 1.00 83.50 90 LEU A C 1
ATOM 727 O O . LEU A 1 90 ? 5.145 -8.235 4.314 1.00 83.50 90 LEU A O 1
ATOM 731 N N . ASP A 1 91 ? 4.342 -7.445 6.288 1.00 78.44 91 ASP A N 1
ATOM 732 C CA . ASP A 1 91 ? 4.097 -8.725 6.968 1.00 78.44 91 ASP A CA 1
ATOM 733 C C . ASP A 1 91 ? 2.571 -8.961 7.094 1.00 78.44 91 ASP A C 1
ATOM 735 O O . ASP A 1 91 ? 1.800 -8.000 7.152 1.00 78.44 91 ASP A O 1
ATOM 739 N N . ASP A 1 92 ? 2.117 -10.223 7.089 1.00 61.59 92 ASP A N 1
ATOM 740 C CA . ASP A 1 92 ? 0.682 -10.602 7.154 1.00 61.59 92 ASP A CA 1
ATOM 741 C C . ASP A 1 92 ? 0.180 -10.863 8.587 1.00 61.59 92 ASP A C 1
ATOM 743 O O . ASP A 1 92 ? 0.818 -11.671 9.302 1.00 61.59 92 ASP A O 1
#

Solvent-accessible surface area (backbone atoms only — not comparable to full-atom values): 5444 Å² total; per-residue (Å²): 112,74,70,56,61,53,52,52,47,65,74,34,57,45,98,49,98,61,78,78,67,50,72,64,58,53,53,53,50,53,48,52,50,48,72,75,32,59,74,68,59,39,50,48,56,52,46,45,54,48,35,37,75,69,65,75,32,54,75,70,52,36,51,57,50,50,44,64,72,37,58,92,34,68,69,60,47,53,59,54,35,59,38,37,32,82,94,66,53,78,82,129

pLDDT: mean 76.79, std 15.86, range [32.78, 91.25]

InterPro domains:
  IPR003822 Paired amphipathic helix [PF02671] (41-84)
  IPR003822 Paired amphipathic helix [PS51477] (18-87)
  IPR036600 Paired amphipathic helix superfamily [G3DSA:1.20.1160.11] (25-85)
  IPR036600 Paired amphipathic helix superfamily [SSF47762] (18-86)
  IPR039774 Transcriptional regulatory protein Sin3-like [PTHR12346] (19-89)

Foldseek 3Di:
DVVVLVLLQVLLPDVADADADDSVLVVVLLVVQPVVDDPVLNVQLVVLSVCVVVVVDDSLSSLVSVLVSCPPPVVSLVSVCSSHHPVRRHDD

Organism: Thlaspi arvense (NCBI:txid13288)

Secondary structure (DSSP, 8-state):
-HHHHHHHHHHH--SSSSPPPPHHHHHHHHHHHHHHS-HHHHHHHHHHHHHHHTTSS-HHHHHHHHHHHHTT-HHHHHHHHTTS-GGG----

Mean predicted aligned error: 7.37 Å

Sequence (92 aa):
MASFDKLQIDIMSGEGSKPKATKDDAYAYLRDVKDRFDGKKYNEFFKVMNDYKSQSIDRKGCIKRVEKLLKGHKDLISGFNVFLPKSLELDD

Radius of gyration: 12.34 Å; Cα contacts (8 Å, |Δi|>4): 63; chains: 1; bounding box: 34×28×25 Å